Protein AF-A0A1G3A8M6-F1 (afdb_monomer)

Mean predicted aligned error: 3.75 Å

Secondary structure (DSSP, 8-state):
--HHHHHHHHHT-SS--HHHHHHHHHHHHHHHHHHHHTT--EEEEEETTTEEEEEE--HHHHHHHHHHHHHTT--HHHHEEEE---

Radius of gyration: 13.9 Å; Cα contacts (8 Å, |Δi|>4): 85; chains: 1; bounding box: 28×30×36 Å

pLDDT: mean 92.87, std 5.48, range [61.12, 97.94]

Nearest PDB structures (foldseek):
  4j5w-assembly1_B  TM=3.621E-01  e=1.497E+00  Homo sapiens
  6bns-assembly1_A  TM=3.744E-01  e=2.220E+00  Homo sapiens
  6hty-assembly1_A  TM=3.631E-01  e=2.370E+00  Homo sapiens
  8svt-assembly1_A  TM=3.843E-01  e=6.342E+00  Homo sapiens
  6hty-assembly2_B  TM=3.453E-01  e=4.278E+00  Homo sapiens

Solvent-accessible surface area (backbone atoms only — not comparable to full-atom values): 5018 Å² total; per-residue (Å²): 133,56,71,66,64,49,51,57,56,55,74,69,49,91,76,72,48,71,74,53,48,57,52,50,49,53,51,42,54,52,51,31,53,49,35,46,76,69,73,39,60,23,29,35,41,42,37,94,88,88,50,65,49,70,39,69,56,46,74,70,59,50,52,52,52,40,51,52,21,56,79,68,77,39,61,38,78,69,32,53,35,87,36,74,83,128

Sequence (86 aa):
MGIVLWIDSAAGNSSPRKSDQDRLDACLCLLVAWYLAEQKDCLMVGDRQTGYIVVPNGDALRAELETRCCETGREPSQWVRVFQMT

Foldseek 3Di:
DDPVVLVVVLVPDPDDDPVSVVVVVVVQVVVQVVCQVVQHKWKWFAAPPPDTDIGGDDPVVLVVSCVVCVVVVHHSCRGIDIDYDD

Structure (mmCIF, N/CA/C/O backbone):
data_AF-A0A1G3A8M6-F1
#
_entry.id   AF-A0A1G3A8M6-F1
#
loop_
_atom_site.group_PDB
_atom_site.id
_atom_site.type_symbol
_atom_site.label_atom_id
_atom_site.label_alt_id
_atom_site.label_comp_id
_atom_site.label_asym_id
_atom_site.label_entity_id
_atom_site.label_seq_id
_atom_site.pdbx_PDB_ins_code
_atom_site.Cartn_x
_atom_site.Cartn_y
_atom_site.Cartn_z
_atom_site.occupancy
_atom_site.B_iso_or_equiv
_atom_site.auth_seq_id
_atom_site.auth_comp_id
_atom_site.auth_asym_id
_atom_site.auth_atom_id
_atom_site.pdbx_PDB_model_num
ATOM 1 N N . MET A 1 1 ? 5.501 5.473 -23.018 1.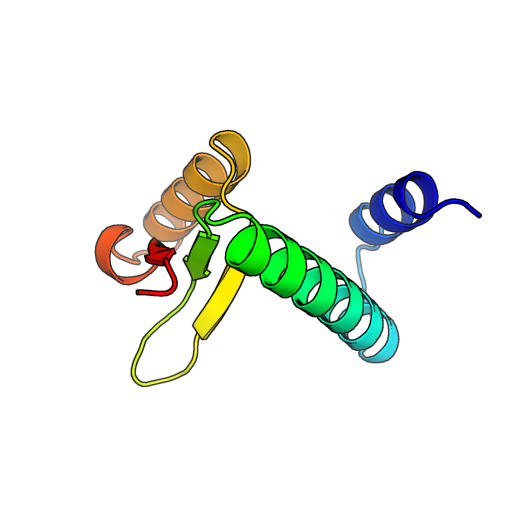00 61.12 1 MET A N 1
ATOM 2 C CA . MET A 1 1 ? 5.257 5.964 -21.646 1.00 61.12 1 MET A CA 1
ATOM 3 C C . MET A 1 1 ? 6.018 5.048 -20.700 1.00 61.12 1 MET A C 1
ATOM 5 O O . MET A 1 1 ? 5.817 3.845 -20.799 1.00 61.12 1 MET A O 1
ATOM 9 N N . GLY A 1 2 ? 6.939 5.562 -19.882 1.00 84.88 2 GLY A N 1
ATOM 10 C CA . GLY A 1 2 ? 7.605 4.747 -18.854 1.00 84.88 2 GLY A CA 1
ATOM 11 C C . GLY A 1 2 ? 6.667 4.452 -17.678 1.00 84.88 2 GLY A C 1
ATOM 12 O O . GLY A 1 2 ? 5.674 5.157 -17.507 1.00 84.88 2 GLY A O 1
ATOM 13 N N . ILE A 1 3 ? 6.984 3.436 -16.868 1.00 83.38 3 ILE A N 1
ATOM 14 C CA . ILE A 1 3 ? 6.133 3.010 -15.743 1.00 83.38 3 ILE A CA 1
ATOM 15 C C . ILE A 1 3 ? 5.928 4.114 -14.695 1.00 83.38 3 ILE A C 1
ATOM 17 O O . ILE A 1 3 ? 4.823 4.266 -14.194 1.00 83.38 3 ILE A O 1
ATOM 21 N N . VAL A 1 4 ? 6.948 4.945 -14.451 1.00 86.50 4 VAL A N 1
ATOM 22 C CA . VAL A 1 4 ? 6.885 6.090 -13.521 1.00 86.50 4 VAL A CA 1
ATOM 23 C C . VAL A 1 4 ? 5.820 7.100 -13.958 1.00 86.50 4 VAL A C 1
ATOM 25 O O . VAL A 1 4 ? 4.880 7.358 -13.220 1.00 86.50 4 VAL A O 1
ATOM 28 N N . LEU A 1 5 ? 5.890 7.574 -15.208 1.00 90.06 5 LEU A N 1
ATOM 29 C CA . LEU A 1 5 ? 4.914 8.524 -15.761 1.00 90.06 5 LEU A CA 1
ATOM 30 C C . LEU A 1 5 ? 3.486 7.964 -15.774 1.00 90.06 5 LEU A C 1
ATOM 32 O O . LEU A 1 5 ? 2.517 8.710 -15.644 1.00 90.06 5 LEU A O 1
ATOM 36 N N . TRP A 1 6 ? 3.345 6.650 -15.970 1.00 90.50 6 TRP A N 1
ATOM 37 C CA . TRP A 1 6 ? 2.042 6.001 -15.896 1.00 90.50 6 TRP A CA 1
ATOM 38 C C . TRP A 1 6 ? 1.498 5.970 -14.460 1.00 90.50 6 TRP A C 1
ATOM 40 O O . TRP A 1 6 ? 0.326 6.288 -14.274 1.00 90.50 6 TRP A O 1
ATOM 50 N N . ILE A 1 7 ? 2.330 5.654 -13.461 1.00 88.44 7 ILE A N 1
ATOM 51 C CA . ILE A 1 7 ? 1.941 5.675 -12.042 1.00 88.44 7 ILE A CA 1
ATOM 52 C C . ILE A 1 7 ? 1.542 7.092 -11.612 1.00 88.44 7 ILE A C 1
ATOM 54 O O . ILE A 1 7 ? 0.483 7.255 -11.010 1.00 88.44 7 ILE A O 1
ATOM 58 N N . ASP A 1 8 ? 2.316 8.115 -11.988 1.00 90.31 8 ASP A N 1
ATOM 59 C CA . ASP A 1 8 ? 1.994 9.516 -11.680 1.00 90.31 8 ASP A CA 1
ATOM 60 C C . ASP A 1 8 ? 0.638 9.922 -12.276 1.00 90.31 8 ASP A C 1
ATOM 62 O O . ASP A 1 8 ? -0.207 10.526 -11.611 1.00 90.31 8 ASP A O 1
ATOM 66 N N . SER A 1 9 ? 0.386 9.530 -13.529 1.00 91.06 9 SER A N 1
ATOM 67 C CA . SER A 1 9 ? -0.904 9.767 -14.178 1.00 91.06 9 SER A CA 1
ATOM 68 C C . SER A 1 9 ? -2.046 8.991 -13.518 1.00 91.06 9 SER A C 1
ATOM 70 O O . SER A 1 9 ? -3.163 9.503 -13.465 1.00 91.06 9 SER A O 1
ATOM 72 N N . ALA A 1 10 ? -1.800 7.764 -13.052 1.00 90.88 10 ALA A N 1
ATOM 73 C CA . ALA A 1 10 ? -2.802 6.949 -12.374 1.00 90.88 10 ALA A CA 1
ATOM 74 C C . ALA A 1 10 ? -3.169 7.538 -11.004 1.00 90.88 10 ALA A C 1
ATOM 76 O O . ALA A 1 10 ? -4.347 7.568 -10.658 1.00 90.88 10 ALA A O 1
ATOM 77 N N . ALA A 1 11 ? -2.191 8.077 -10.268 1.00 89.38 11 ALA A N 1
ATOM 78 C CA . ALA A 1 11 ? -2.405 8.740 -8.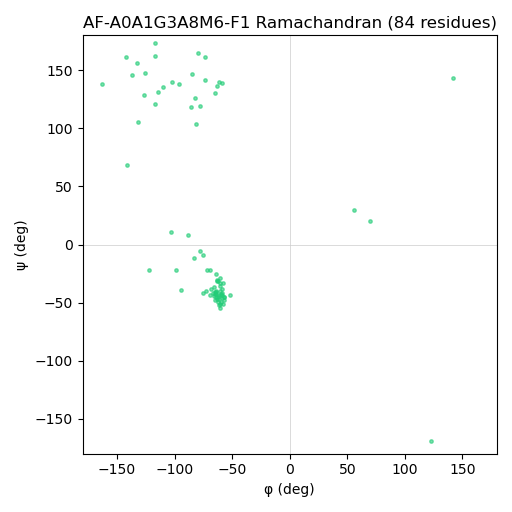981 1.00 89.38 11 ALA A CA 1
ATOM 79 C C . ALA A 1 11 ? -3.290 9.995 -9.095 1.00 89.38 11 ALA A C 1
ATOM 81 O O . ALA A 1 11 ? -4.055 10.299 -8.182 1.00 89.38 11 ALA A O 1
ATOM 82 N N . GLY A 1 12 ? -3.228 10.705 -10.227 1.00 92.38 12 GLY A N 1
ATOM 83 C CA . GLY A 1 12 ? -4.078 11.867 -10.505 1.00 92.38 12 GLY A CA 1
ATOM 84 C C . GLY A 1 12 ? -5.514 11.539 -10.939 1.00 92.38 12 GLY A C 1
ATOM 85 O O . GLY A 1 12 ? -6.316 12.456 -11.120 1.00 92.38 12 GLY A 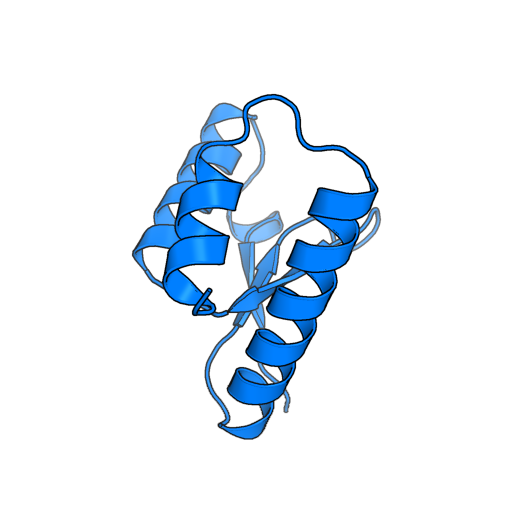O 1
ATOM 86 N N . ASN A 1 13 ? -5.864 10.264 -11.138 1.00 91.25 13 ASN A N 1
ATOM 87 C CA . ASN A 1 13 ? -7.193 9.875 -11.604 1.00 91.25 13 ASN A CA 1
ATOM 88 C C . ASN A 1 13 ? -8.207 9.848 -10.447 1.00 91.25 13 ASN A C 1
ATOM 90 O O . ASN A 1 13 ? -8.253 8.900 -9.667 1.00 91.25 13 ASN A O 1
ATOM 94 N N . SER A 1 14 ? -9.069 10.864 -10.371 1.00 93.06 14 SER A N 1
ATOM 95 C CA . SER A 1 14 ? -10.104 10.988 -9.334 1.00 93.06 14 SER A CA 1
ATOM 96 C C . SER A 1 14 ? -11.315 10.062 -9.521 1.00 93.06 14 SER A C 1
ATOM 98 O O . SER A 1 14 ? -12.158 9.973 -8.630 1.00 93.06 14 SER A O 1
ATOM 100 N N . SER A 1 15 ? -11.428 9.370 -10.660 1.00 94.12 15 SER A N 1
ATOM 101 C CA . SER A 1 15 ? -12.525 8.439 -10.946 1.00 94.12 15 SER A CA 1
ATOM 102 C C . SER A 1 15 ? -12.011 7.196 -11.692 1.00 94.12 15 SER A C 1
ATOM 104 O O . SER A 1 15 ? -12.300 7.007 -12.880 1.00 94.12 15 SER A O 1
ATOM 106 N N . PRO A 1 16 ? -11.208 6.344 -11.022 1.00 93.50 16 PRO A N 1
ATOM 107 C CA . PRO A 1 16 ? -10.610 5.172 -11.647 1.00 93.50 16 PRO A CA 1
ATOM 108 C C . PRO A 1 16 ? -11.680 4.168 -12.071 1.00 93.50 16 PRO A C 1
ATOM 110 O O . PRO A 1 16 ? -12.545 3.770 -11.286 1.00 93.50 16 PRO A O 1
ATOM 113 N N . ARG A 1 17 ? -11.599 3.713 -13.323 1.00 95.75 17 ARG A N 1
ATOM 114 C CA . ARG A 1 17 ? -12.439 2.625 -13.828 1.00 95.75 17 ARG A CA 1
ATOM 115 C C . ARG A 1 17 ? -11.872 1.288 -13.373 1.00 95.75 17 ARG A C 1
ATOM 117 O O . ARG A 1 17 ? -10.700 1.175 -13.024 1.00 95.75 17 ARG A O 1
ATOM 124 N N . LYS A 1 18 ? -12.686 0.237 -13.475 1.00 93.62 18 LYS A N 1
ATOM 125 C CA . LYS A 1 18 ? -12.248 -1.132 -13.175 1.00 93.62 18 LYS A CA 1
ATOM 126 C C . LYS A 1 18 ? -10.967 -1.521 -13.927 1.00 93.62 18 LYS A C 1
ATOM 128 O O . LYS A 1 18 ? -10.042 -2.029 -13.315 1.00 93.62 18 LYS A O 1
ATOM 133 N N . SER A 1 19 ? -10.864 -1.183 -15.213 1.00 94.69 19 SER A N 1
ATOM 134 C CA . SER A 1 19 ? -9.660 -1.455 -16.011 1.00 94.69 19 SER A CA 1
ATOM 135 C C . SER A 1 19 ? -8.407 -0.716 -15.532 1.00 94.69 19 SER A C 1
ATOM 137 O O . SER A 1 19 ? -7.299 -1.157 -15.823 1.00 94.69 19 SER A O 1
ATOM 139 N N . ASP A 1 20 ? -8.563 0.427 -14.860 1.00 93.44 20 ASP A N 1
ATOM 140 C CA . ASP A 1 20 ? -7.436 1.173 -14.295 1.00 93.44 20 ASP A CA 1
ATOM 141 C C . ASP A 1 20 ? -6.932 0.472 -13.027 1.00 93.44 20 ASP A C 1
ATOM 143 O O . ASP A 1 20 ? -5.726 0.298 -12.863 1.00 93.44 20 ASP A O 1
ATOM 147 N N . GLN A 1 21 ? -7.864 -0.005 -12.193 1.00 90.88 21 GLN A N 1
ATOM 148 C CA . GLN A 1 21 ? -7.571 -0.814 -11.006 1.00 90.88 21 GLN A CA 1
ATOM 149 C C . GLN A 1 21 ? -6.896 -2.132 -11.393 1.00 90.88 21 GLN A C 1
ATOM 151 O O . GLN A 1 21 ? -5.807 -2.406 -10.908 1.00 90.88 21 GLN A O 1
ATOM 156 N N . ASP A 1 22 ? -7.448 -2.875 -12.361 1.00 93.44 22 ASP A N 1
ATOM 157 C CA . ASP A 1 22 ? -6.882 -4.159 -12.799 1.00 93.44 22 ASP A CA 1
ATOM 158 C C . ASP A 1 22 ? -5.419 -4.003 -13.305 1.00 93.44 22 ASP A C 1
ATOM 160 O O . ASP A 1 22 ? -4.583 -4.892 -13.131 1.00 93.44 22 ASP A O 1
ATOM 164 N N . ARG A 1 23 ? -5.069 -2.856 -13.916 1.00 92.75 23 ARG A N 1
ATOM 165 C CA . ARG A 1 23 ? -3.687 -2.544 -14.341 1.00 92.75 23 ARG A CA 1
ATOM 166 C C . ARG A 1 23 ? -2.771 -2.216 -13.166 1.00 92.75 23 ARG A C 1
ATOM 168 O O . ARG A 1 23 ? -1.604 -2.609 -13.181 1.00 92.75 23 ARG A O 1
ATOM 175 N N . LEU A 1 24 ? -3.275 -1.475 -12.180 1.00 90.88 24 LEU A N 1
ATOM 176 C CA . LEU A 1 24 ? -2.537 -1.182 -10.955 1.00 90.88 24 LEU A CA 1
ATOM 177 C C . LEU A 1 24 ? -2.284 -2.458 -10.156 1.00 90.88 24 LEU A C 1
ATOM 179 O O . LEU A 1 24 ? -1.151 -2.681 -9.742 1.00 90.88 24 LEU A O 1
ATOM 183 N N . ASP A 1 25 ? -3.283 -3.329 -10.044 1.00 90.44 25 ASP A N 1
ATOM 184 C CA . ASP A 1 25 ? -3.171 -4.624 -9.380 1.00 90.44 25 ASP A CA 1
ATOM 185 C C . ASP A 1 25 ? -2.095 -5.487 -10.043 1.00 90.44 25 ASP A C 1
ATOM 187 O O . ASP A 1 25 ? -1.219 -6.011 -9.362 1.00 90.44 25 ASP A O 1
ATOM 191 N N . ALA A 1 26 ? -2.072 -5.561 -11.379 1.00 92.31 26 ALA A N 1
ATOM 192 C CA . ALA A 1 26 ? -1.026 -6.286 -12.102 1.00 92.31 26 ALA A CA 1
ATOM 193 C C . ALA A 1 26 ? 0.385 -5.725 -11.828 1.00 92.31 26 ALA A C 1
ATOM 195 O O . ALA A 1 26 ? 1.338 -6.490 -11.659 1.00 92.31 26 ALA A O 1
ATOM 196 N N . CYS A 1 27 ? 0.523 -4.397 -11.755 1.00 91.06 27 CYS A N 1
ATOM 197 C CA . CYS A 1 27 ? 1.783 -3.735 -11.412 1.00 91.06 27 CYS A CA 1
ATOM 198 C C . CYS A 1 27 ? 2.215 -4.053 -9.971 1.00 91.06 27 CYS A C 1
ATOM 200 O O . CYS A 1 27 ? 3.358 -4.451 -9.737 1.00 91.06 27 CYS A O 1
ATOM 202 N N . LEU A 1 28 ? 1.291 -3.939 -9.013 1.00 91.25 28 LEU A N 1
ATOM 203 C CA . LEU A 1 28 ? 1.529 -4.257 -7.607 1.00 91.25 28 LEU A CA 1
ATOM 204 C C . LEU A 1 28 ? 1.902 -5.731 -7.423 1.00 91.25 28 LEU A C 1
ATOM 206 O O . LEU A 1 28 ? 2.872 -6.017 -6.728 1.00 91.25 28 LEU A O 1
ATOM 210 N N . CYS A 1 29 ? 1.209 -6.659 -8.088 1.00 93.81 29 CYS A N 1
ATOM 211 C CA . CYS A 1 29 ? 1.531 -8.085 -8.047 1.00 93.81 29 CYS A CA 1
ATOM 212 C C . CYS A 1 29 ? 2.968 -8.364 -8.503 1.00 93.81 29 CYS A C 1
ATOM 214 O O . CYS A 1 29 ? 3.681 -9.113 -7.836 1.00 93.81 29 CYS A O 1
ATOM 216 N N . LEU A 1 30 ? 3.414 -7.747 -9.604 1.00 93.44 30 LEU A N 1
ATOM 217 C CA . LEU A 1 30 ? 4.789 -7.901 -10.086 1.00 93.44 30 LEU A CA 1
ATOM 218 C C . LEU A 1 30 ? 5.809 -7.330 -9.089 1.00 93.44 30 LEU A C 1
ATOM 220 O O . LEU A 1 30 ? 6.811 -7.982 -8.801 1.00 93.44 30 LEU A O 1
ATOM 224 N N . LEU A 1 31 ? 5.555 -6.135 -8.549 1.00 92.56 31 LEU A N 1
ATOM 225 C CA . LEU A 1 31 ? 6.450 -5.490 -7.583 1.00 92.56 31 LEU A CA 1
ATOM 226 C C . LEU A 1 31 ? 6.565 -6.286 -6.282 1.00 92.56 31 LEU A C 1
ATOM 228 O O . LEU A 1 31 ? 7.666 -6.468 -5.772 1.00 92.56 31 LEU A O 1
ATOM 232 N N . VAL A 1 32 ? 5.448 -6.798 -5.766 1.00 95.56 32 VAL A N 1
ATOM 233 C CA . VAL A 1 32 ? 5.430 -7.652 -4.573 1.00 95.56 32 VAL A CA 1
ATOM 234 C C . VAL A 1 32 ? 6.194 -8.945 -4.832 1.00 95.56 32 VAL A C 1
ATOM 236 O O . VAL A 1 32 ? 7.039 -9.315 -4.023 1.00 95.56 32 VAL A O 1
ATOM 239 N N . ALA A 1 33 ? 5.957 -9.608 -5.968 1.00 94.38 33 ALA A N 1
ATOM 240 C CA . ALA A 1 33 ? 6.690 -10.821 -6.326 1.00 94.38 33 ALA A CA 1
ATOM 241 C C . ALA A 1 33 ? 8.205 -10.570 -6.403 1.00 94.38 33 ALA A C 1
ATOM 243 O O . ALA A 1 33 ? 8.983 -11.375 -5.895 1.00 94.38 33 ALA A O 1
ATOM 244 N N . TRP A 1 34 ? 8.621 -9.434 -6.974 1.00 94.81 34 TRP A N 1
ATOM 245 C CA . TRP A 1 34 ? 10.024 -9.020 -6.996 1.00 94.81 34 TRP A CA 1
ATOM 246 C C . TRP A 1 34 ? 10.570 -8.822 -5.579 1.00 94.81 34 TRP A C 1
ATOM 248 O O . TRP A 1 34 ? 11.600 -9.396 -5.236 1.00 94.81 34 TRP A O 1
ATOM 258 N N . TYR A 1 35 ? 9.892 -8.030 -4.744 1.00 95.62 35 TYR A N 1
ATOM 259 C CA . TYR A 1 35 ? 10.343 -7.747 -3.378 1.00 95.62 35 TYR A CA 1
ATOM 260 C C . TYR A 1 35 ? 10.521 -9.030 -2.570 1.00 95.62 35 TYR A C 1
ATOM 262 O O . TYR A 1 35 ? 11.556 -9.213 -1.933 1.00 95.62 35 TYR A O 1
ATOM 270 N N . LEU A 1 36 ? 9.555 -9.945 -2.655 1.00 94.44 36 LEU A N 1
ATOM 271 C CA . LEU A 1 36 ? 9.624 -11.233 -1.972 1.00 94.44 36 LEU A CA 1
ATOM 272 C C . LEU A 1 36 ? 10.777 -12.099 -2.495 1.00 94.44 36 LEU A C 1
ATOM 274 O O . LEU A 1 36 ? 11.480 -12.709 -1.693 1.00 94.44 36 LEU A O 1
ATOM 278 N N . ALA A 1 37 ? 11.027 -12.113 -3.809 1.00 94.94 37 ALA A N 1
ATOM 279 C CA . ALA A 1 37 ? 12.171 -12.821 -4.389 1.00 94.94 37 ALA A CA 1
ATOM 280 C C . ALA A 1 37 ? 13.525 -12.258 -3.910 1.00 94.94 37 ALA A C 1
ATOM 282 O O . ALA A 1 37 ? 14.491 -13.006 -3.773 1.00 94.94 37 ALA A O 1
ATOM 283 N N . GLU A 1 38 ? 13.589 -10.959 -3.610 1.00 95.44 38 GLU A N 1
ATOM 284 C CA . GLU A 1 38 ? 14.759 -10.294 -3.021 1.00 95.44 38 GLU A CA 1
ATOM 285 C C . GLU A 1 38 ? 14.778 -10.310 -1.482 1.00 95.44 38 GLU A C 1
ATOM 287 O O . GLU A 1 38 ? 15.622 -9.645 -0.882 1.00 95.44 38 GLU A O 1
ATOM 292 N N . GLN A 1 39 ? 13.868 -11.047 -0.831 1.00 94.62 39 GLN A N 1
ATOM 293 C CA . GLN A 1 39 ? 13.729 -11.105 0.633 1.00 94.62 39 GLN A CA 1
ATOM 294 C C . GLN A 1 39 ? 13.519 -9.725 1.284 1.00 94.62 39 GLN A C 1
ATOM 296 O O . GLN A 1 39 ? 13.912 -9.487 2.425 1.00 94.62 39 GLN A O 1
ATOM 301 N N . LYS A 1 40 ? 12.896 -8.796 0.554 1.00 94.94 40 LYS A N 1
ATOM 302 C CA . LYS A 1 40 ? 12.490 -7.490 1.072 1.00 94.94 40 LYS A CA 1
ATOM 303 C C . LYS A 1 40 ? 11.132 -7.584 1.750 1.00 94.94 40 LYS A C 1
ATOM 305 O O . LYS A 1 40 ? 10.234 -8.295 1.295 1.00 94.94 40 LYS A O 1
ATOM 310 N N . ASP A 1 41 ? 10.964 -6.780 2.792 1.00 95.38 41 ASP A N 1
ATOM 311 C CA . ASP A 1 41 ? 9.698 -6.673 3.505 1.00 95.38 41 ASP A CA 1
ATOM 312 C C . ASP A 1 41 ? 8.581 -6.165 2.592 1.00 95.38 41 ASP A C 1
ATOM 314 O O . ASP A 1 41 ? 8.742 -5.227 1.805 1.00 95.38 41 ASP A O 1
ATOM 318 N N . CYS A 1 42 ? 7.408 -6.758 2.761 1.00 96.94 42 CYS A N 1
ATOM 319 C CA . CYS A 1 42 ? 6.146 -6.265 2.236 1.00 96.94 42 CYS A CA 1
ATOM 320 C C . CYS A 1 42 ? 5.202 -5.921 3.397 1.00 96.94 42 CYS A C 1
ATOM 322 O O . CYS A 1 42 ? 5.489 -6.187 4.567 1.00 96.94 42 CYS A O 1
ATOM 324 N N . LEU A 1 43 ? 4.056 -5.329 3.077 1.00 97.00 43 LEU A N 1
ATOM 325 C CA . LEU A 1 43 ? 2.963 -5.089 4.011 1.00 97.00 43 LEU A CA 1
ATOM 326 C C . LEU A 1 43 ? 1.751 -5.919 3.609 1.00 97.00 43 LEU A C 1
ATOM 328 O O . LEU A 1 43 ? 1.327 -5.868 2.460 1.00 97.00 43 LEU A O 1
ATOM 332 N N . MET A 1 44 ? 1.159 -6.627 4.563 1.00 96.25 44 MET A N 1
ATOM 333 C CA . MET A 1 44 ? -0.207 -7.129 4.466 1.00 96.25 44 MET A CA 1
ATOM 334 C C . MET A 1 44 ? -1.156 -6.026 4.934 1.00 96.25 44 MET A C 1
ATOM 336 O O . MET A 1 44 ? -1.106 -5.630 6.102 1.00 96.25 44 MET A O 1
ATOM 340 N N . VAL A 1 45 ? -2.027 -5.573 4.034 1.00 96.31 45 VAL A N 1
ATOM 341 C CA . VAL A 1 45 ? -2.975 -4.479 4.265 1.00 96.31 45 VAL A CA 1
ATOM 342 C C . VAL A 1 45 ? -4.401 -5.000 4.145 1.00 96.31 45 VAL A C 1
ATOM 344 O O . VAL A 1 45 ? -4.785 -5.517 3.098 1.00 96.31 45 VAL A O 1
ATOM 347 N N . GLY A 1 46 ? -5.189 -4.864 5.208 1.00 95.38 46 GLY A N 1
ATOM 348 C CA . GLY A 1 46 ? -6.568 -5.344 5.269 1.00 95.38 46 GLY A CA 1
ATOM 349 C C . GLY A 1 46 ? -6.818 -6.316 6.416 1.00 95.38 46 GLY A C 1
ATOM 350 O O . GLY A 1 46 ? -5.986 -6.507 7.307 1.00 95.38 46 GLY A O 1
ATOM 351 N N . ASP A 1 47 ? -7.979 -6.954 6.376 1.00 93.06 47 ASP A N 1
ATOM 352 C CA . ASP A 1 47 ? -8.417 -7.892 7.398 1.00 93.06 47 ASP A CA 1
ATOM 353 C C . ASP A 1 47 ? -8.246 -9.344 6.926 1.00 93.06 47 ASP A C 1
ATOM 355 O O . ASP A 1 47 ? -8.497 -9.705 5.777 1.00 93.06 47 ASP A O 1
ATOM 359 N N . ARG A 1 48 ? -7.806 -10.220 7.830 1.00 88.88 48 ARG A N 1
ATOM 360 C CA . ARG A 1 48 ? -7.476 -11.609 7.472 1.00 88.88 48 ARG A CA 1
ATOM 361 C C . ARG A 1 48 ? -8.704 -12.461 7.158 1.00 88.88 48 ARG A C 1
ATOM 363 O O . ARG A 1 48 ? -8.544 -13.496 6.518 1.00 88.88 48 ARG A O 1
ATOM 370 N N . GLN A 1 49 ? -9.886 -12.075 7.637 1.00 91.38 49 GLN A N 1
ATOM 371 C CA . GLN A 1 49 ? -11.116 -12.850 7.463 1.00 91.38 49 GLN A CA 1
ATOM 372 C C . GLN A 1 49 ? -11.912 -12.384 6.246 1.00 91.38 49 GLN A C 1
ATOM 374 O O . GLN A 1 49 ? -12.481 -13.201 5.529 1.00 91.38 49 GLN A O 1
ATOM 379 N N . THR A 1 50 ? -11.951 -11.075 6.018 1.00 92.31 50 THR A N 1
ATOM 380 C CA . THR A 1 50 ? -12.784 -10.434 4.994 1.00 92.31 50 THR A CA 1
ATOM 381 C C . THR A 1 50 ? -12.017 -10.102 3.719 1.00 92.31 50 THR A C 1
ATOM 383 O O . THR A 1 50 ? -12.630 -10.003 2.658 1.00 92.31 50 THR A O 1
ATOM 386 N N . GLY A 1 51 ? -10.690 -9.985 3.791 1.00 92.88 51 GLY A N 1
ATOM 387 C CA . GLY A 1 51 ? -9.834 -9.776 2.630 1.00 92.88 51 GLY A CA 1
ATOM 388 C C . GLY A 1 51 ? -8.685 -8.812 2.906 1.00 92.88 51 GLY A C 1
ATOM 389 O O . GLY A 1 51 ? -8.825 -7.807 3.607 1.00 92.88 51 GLY A O 1
ATOM 390 N N . TYR A 1 52 ? -7.539 -9.117 2.304 1.00 94.19 52 TYR A N 1
ATOM 391 C CA . TYR A 1 52 ? -6.333 -8.305 2.376 1.00 94.19 52 TYR A CA 1
ATOM 392 C C . TYR A 1 52 ? -5.604 -8.309 1.032 1.00 94.19 52 TYR A C 1
ATOM 394 O O . TYR A 1 52 ? -5.797 -9.203 0.206 1.00 94.19 52 TYR A O 1
ATOM 402 N N . ILE A 1 53 ? -4.725 -7.328 0.851 1.00 93.75 53 ILE A N 1
ATOM 403 C CA . ILE A 1 53 ? -3.725 -7.294 -0.216 1.00 93.75 53 ILE A CA 1
ATOM 404 C C . ILE A 1 53 ? -2.322 -7.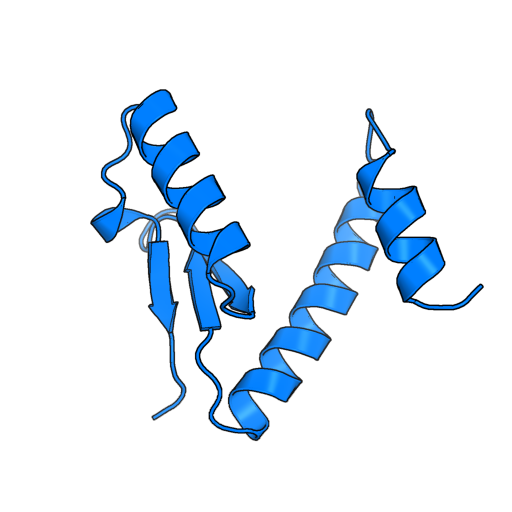305 0.391 1.00 93.75 53 ILE A C 1
ATOM 406 O O . ILE A 1 53 ? -2.139 -7.009 1.575 1.00 93.75 53 ILE A O 1
ATOM 410 N N . VAL A 1 54 ? -1.326 -7.638 -0.425 1.00 94.19 54 VAL A N 1
ATOM 411 C CA . VAL A 1 54 ? 0.086 -7.446 -0.087 1.00 94.19 54 VAL A CA 1
ATOM 412 C C . VAL A 1 54 ? 0.631 -6.334 -0.974 1.00 94.19 54 VAL A C 1
ATOM 414 O O . VAL A 1 54 ? 0.332 -6.305 -2.164 1.00 94.19 54 VAL A O 1
ATOM 417 N N . VAL A 1 55 ? 1.401 -5.414 -0.398 1.00 94.94 55 VAL A N 1
ATOM 418 C CA . VAL A 1 55 ? 2.038 -4.293 -1.106 1.00 94.94 55 VAL A CA 1
ATOM 419 C C . VAL A 1 55 ? 3.513 -4.182 -0.706 1.00 94.94 55 VAL A C 1
ATOM 421 O O . VAL A 1 55 ? 3.874 -4.645 0.378 1.00 94.94 55 VAL A O 1
ATOM 424 N N . PRO A 1 56 ? 4.386 -3.579 -1.531 1.00 94.62 56 PRO A N 1
ATOM 425 C CA . PRO A 1 56 ? 5.778 -3.344 -1.150 1.00 94.62 56 PRO A CA 1
ATOM 426 C C . PRO A 1 56 ? 5.870 -2.482 0.118 1.00 94.62 56 PRO A C 1
ATOM 428 O O . PRO A 1 56 ? 5.113 -1.521 0.262 1.00 94.62 56 PRO A O 1
ATOM 431 N N . ASN A 1 57 ? 6.783 -2.802 1.041 1.00 94.69 57 ASN A N 1
ATOM 432 C CA . ASN A 1 57 ? 6.968 -1.982 2.239 1.00 94.69 57 ASN A CA 1
ATOM 433 C C . ASN A 1 57 ? 7.692 -0.669 1.904 1.00 94.69 57 ASN A C 1
ATOM 435 O O . ASN A 1 57 ? 8.636 -0.643 1.113 1.00 94.69 57 ASN A O 1
ATOM 439 N N . GLY A 1 58 ? 7.264 0.412 2.551 1.00 93.50 58 GLY A N 1
ATOM 440 C CA . GLY A 1 58 ? 7.912 1.717 2.511 1.00 93.50 58 GLY A CA 1
ATOM 441 C C . GLY A 1 58 ? 7.417 2.587 3.661 1.00 93.50 58 GLY A C 1
ATOM 442 O O . GLY A 1 58 ? 6.221 2.600 3.948 1.00 93.50 58 GLY A O 1
ATOM 443 N N . ASP A 1 59 ? 8.322 3.320 4.309 1.00 94.44 59 ASP A N 1
ATOM 444 C CA . ASP A 1 59 ? 8.023 4.048 5.552 1.00 94.44 59 ASP A CA 1
ATOM 445 C C . ASP A 1 59 ? 6.891 5.069 5.382 1.00 94.44 59 ASP A C 1
ATOM 447 O O . ASP A 1 59 ? 5.969 5.127 6.194 1.00 94.44 59 ASP A O 1
ATOM 451 N N . ALA A 1 60 ? 6.909 5.824 4.278 1.00 95.25 60 ALA A N 1
ATOM 452 C CA . ALA A 1 60 ? 5.859 6.792 3.965 1.00 95.25 60 ALA A CA 1
ATOM 453 C C . ALA A 1 60 ? 4.499 6.119 3.713 1.00 95.25 60 ALA A C 1
ATOM 455 O O . ALA A 1 60 ? 3.473 6.603 4.186 1.00 95.25 60 ALA A O 1
ATOM 456 N N . LEU A 1 61 ? 4.488 4.980 3.008 1.00 93.38 61 LEU A N 1
ATOM 457 C CA . LEU A 1 61 ? 3.266 4.216 2.752 1.00 93.38 61 LEU A CA 1
ATOM 458 C C . LEU A 1 61 ? 2.693 3.650 4.055 1.00 93.38 61 LEU A C 1
ATOM 460 O O . LEU A 1 61 ? 1.491 3.740 4.288 1.00 93.38 61 LEU A O 1
ATOM 464 N N . ARG A 1 62 ? 3.547 3.089 4.915 1.00 96.38 62 ARG A N 1
ATOM 465 C CA . ARG A 1 62 ? 3.148 2.589 6.231 1.00 96.38 62 ARG A CA 1
ATOM 466 C C . ARG A 1 62 ? 2.511 3.695 7.067 1.00 96.38 62 ARG A C 1
ATOM 468 O O . ARG A 1 62 ? 1.405 3.499 7.558 1.00 96.38 62 ARG A O 1
ATOM 475 N N . ALA A 1 63 ? 3.174 4.844 7.188 1.00 96.94 63 ALA A N 1
ATOM 476 C CA . ALA A 1 63 ? 2.673 5.969 7.974 1.00 96.94 63 ALA A CA 1
ATOM 477 C C . ALA A 1 63 ? 1.305 6.466 7.468 1.00 96.94 63 ALA A C 1
ATOM 479 O O . ALA A 1 63 ? 0.398 6.702 8.268 1.00 96.94 63 ALA A O 1
ATOM 480 N N . GLU A 1 64 ? 1.128 6.560 6.146 1.00 96.56 64 GLU A N 1
ATOM 481 C CA . GLU A 1 64 ? -0.152 6.918 5.521 1.00 96.56 64 GLU A CA 1
ATOM 482 C C . GLU A 1 64 ? -1.253 5.898 5.855 1.00 96.56 64 GLU A C 1
ATOM 484 O O . GLU A 1 64 ? -2.356 6.270 6.258 1.00 96.56 64 GLU A O 1
ATOM 489 N N . LEU A 1 65 ? -0.967 4.599 5.730 1.00 96.56 65 LEU A N 1
ATOM 490 C CA . LEU A 1 65 ? -1.945 3.546 6.016 1.00 96.56 65 LEU A CA 1
ATOM 491 C C . LEU A 1 65 ? -2.324 3.491 7.501 1.00 96.56 65 LEU A C 1
ATOM 493 O O . LEU A 1 65 ? -3.503 3.336 7.820 1.00 96.56 65 LEU A O 1
ATOM 497 N N . GLU A 1 66 ? -1.355 3.634 8.405 1.00 96.81 66 GLU A N 1
ATOM 498 C CA . GLU A 1 66 ? -1.596 3.675 9.852 1.00 96.81 66 GLU A CA 1
ATOM 499 C C . GLU A 1 66 ? -2.432 4.907 10.238 1.00 96.81 66 GLU A C 1
ATOM 501 O O . GLU A 1 66 ? -3.391 4.783 11.003 1.00 96.81 66 GLU A O 1
ATOM 506 N N . THR A 1 67 ? -2.156 6.067 9.629 1.00 97.94 67 THR A N 1
ATOM 507 C CA . THR A 1 67 ? -2.959 7.291 9.803 1.00 97.94 67 THR A CA 1
ATOM 508 C C . THR A 1 67 ? -4.406 7.064 9.367 1.00 97.94 67 THR A C 1
ATOM 510 O O . THR A 1 67 ? -5.331 7.298 10.147 1.00 97.94 67 THR A O 1
ATOM 513 N N . ARG A 1 68 ? -4.623 6.500 8.172 1.00 96.50 68 ARG A N 1
ATOM 514 C CA . ARG A 1 68 ? -5.971 6.178 7.671 1.00 96.50 68 ARG A CA 1
ATOM 515 C C . ARG A 1 68 ? -6.699 5.134 8.511 1.00 96.50 68 ARG A C 1
ATOM 517 O O . ARG A 1 68 ? -7.929 5.166 8.603 1.00 96.50 68 ARG A O 1
ATOM 524 N N . CYS A 1 69 ? -5.979 4.191 9.119 1.00 97.06 69 CYS A N 1
ATOM 525 C CA . CYS A 1 69 ? -6.588 3.252 10.058 1.00 97.06 69 CYS A CA 1
ATOM 526 C C . CYS A 1 69 ? -7.188 4.018 11.243 1.00 97.06 69 CYS A C 1
ATOM 528 O O . CYS A 1 69 ? -8.387 3.889 11.495 1.00 97.06 69 CYS A O 1
ATOM 530 N N . CYS A 1 70 ? -6.408 4.899 11.874 1.00 96.62 70 CYS A N 1
ATOM 531 C CA . CYS A 1 70 ? -6.872 5.738 12.979 1.00 96.62 70 CYS A CA 1
ATOM 532 C C . CYS A 1 70 ? -8.078 6.611 12.592 1.00 96.62 70 CYS A C 1
ATOM 534 O O . CYS A 1 70 ? -9.083 6.614 13.303 1.00 96.62 70 CYS A O 1
ATOM 536 N N . GLU A 1 71 ? -8.024 7.294 11.444 1.00 97.69 71 GLU A N 1
ATOM 537 C CA . GLU A 1 71 ? -9.115 8.153 10.947 1.00 97.69 71 GLU A CA 1
ATOM 538 C C . GLU A 1 71 ? -10.425 7.396 10.711 1.00 97.69 71 GLU A C 1
ATOM 540 O O . GLU A 1 71 ? -11.514 7.958 10.820 1.00 97.69 71 GLU A O 1
ATOM 545 N N . THR A 1 72 ? -10.327 6.106 10.395 1.00 95.50 72 THR A N 1
ATOM 546 C CA . THR A 1 72 ? -11.483 5.261 10.095 1.00 95.50 72 THR A CA 1
ATOM 547 C C . THR A 1 72 ? -11.876 4.326 11.242 1.00 95.50 72 THR A C 1
ATOM 549 O O . THR A 1 72 ? -12.705 3.436 11.042 1.00 95.50 72 THR A O 1
ATOM 552 N N . GLY A 1 73 ? -11.308 4.519 12.439 1.00 95.62 73 GLY A N 1
ATOM 553 C CA . GLY A 1 73 ? -11.608 3.716 13.631 1.00 95.62 73 GLY A CA 1
ATOM 554 C C . GLY A 1 73 ? -11.089 2.275 13.569 1.00 95.62 73 GLY A C 1
ATOM 555 O O . GLY A 1 73 ? -11.598 1.405 14.274 1.00 95.62 73 GLY A O 1
ATOM 556 N N . ARG A 1 74 ? -10.104 2.006 12.708 1.00 95.06 74 ARG A N 1
ATOM 557 C CA . ARG A 1 74 ? -9.433 0.711 12.564 1.00 95.06 74 ARG A CA 1
ATOM 558 C C . ARG A 1 74 ? -8.143 0.706 13.371 1.00 95.06 74 ARG A C 1
ATOM 560 O O . ARG A 1 74 ? -7.389 1.673 13.359 1.00 95.06 74 ARG A O 1
ATOM 567 N N . GLU A 1 75 ? -7.872 -0.399 14.051 1.00 94.88 75 GLU A N 1
ATOM 568 C CA . GLU A 1 75 ? -6.644 -0.559 14.825 1.00 94.88 75 GLU A CA 1
ATOM 569 C C . GLU A 1 75 ? -5.471 -0.874 13.868 1.00 94.88 75 GLU A C 1
ATOM 571 O O . GLU A 1 75 ? -5.545 -1.866 13.137 1.00 94.88 75 GLU A O 1
ATOM 576 N N . PRO A 1 76 ? -4.412 -0.040 13.801 1.00 96.00 76 PRO A N 1
ATOM 577 C CA . PRO A 1 76 ? -3.382 -0.192 12.776 1.00 96.00 76 PRO A CA 1
ATOM 578 C C . PRO A 1 76 ? -2.670 -1.549 12.789 1.00 96.00 76 PRO A C 1
ATOM 580 O O . PRO A 1 76 ? -2.431 -2.102 11.717 1.00 96.00 76 PRO A O 1
ATOM 583 N N . SER A 1 77 ? -2.386 -2.148 13.953 1.00 94.44 77 SER A N 1
ATOM 584 C CA . SER A 1 77 ? -1.688 -3.445 14.000 1.00 94.44 77 SER A CA 1
ATOM 585 C C . SER A 1 77 ? -2.546 -4.617 13.484 1.00 94.44 77 SER A C 1
ATOM 587 O O . SER A 1 77 ? -2.026 -5.625 12.991 1.00 94.44 77 SER A O 1
ATOM 589 N N . GLN A 1 78 ? -3.872 -4.466 13.492 1.00 94.19 78 GLN A N 1
ATOM 590 C CA . GLN A 1 78 ? -4.8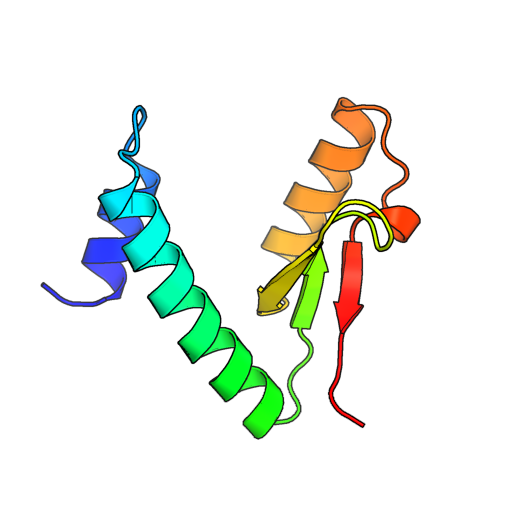42 -5.374 12.884 1.00 94.19 78 GLN A CA 1
ATOM 591 C C . GLN A 1 78 ? -5.056 -5.147 11.385 1.00 94.19 78 GLN A C 1
ATOM 593 O O . GLN A 1 7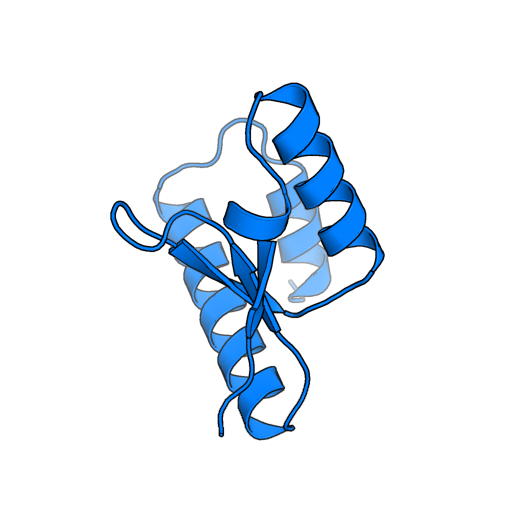8 ? -5.651 -6.012 10.738 1.00 94.19 78 GLN A O 1
ATOM 598 N N . TRP A 1 79 ? -4.569 -4.051 10.810 1.00 96.38 79 TRP A N 1
ATOM 599 C CA . TRP A 1 79 ? -4.820 -3.718 9.405 1.00 96.38 79 TRP A CA 1
ATOM 600 C C . TRP A 1 79 ? -3.555 -3.553 8.570 1.00 96.38 79 TRP A C 1
ATOM 602 O O . TRP A 1 79 ? -3.632 -3.735 7.360 1.00 96.38 79 TRP A O 1
ATOM 612 N N . VAL A 1 80 ? -2.404 -3.274 9.183 1.00 97.19 80 VAL A N 1
ATOM 613 C CA . VAL A 1 80 ? -1.113 -3.060 8.517 1.00 97.19 80 VAL A CA 1
ATOM 614 C C . VAL A 1 80 ? -0.048 -3.893 9.230 1.00 97.19 80 VAL A C 1
ATOM 616 O O . VAL A 1 80 ? 0.398 -3.571 10.329 1.00 97.19 80 VAL A O 1
ATOM 619 N N . ARG A 1 81 ? 0.377 -4.997 8.610 1.00 96.19 81 ARG A N 1
ATOM 620 C CA . ARG A 1 81 ? 1.352 -5.941 9.186 1.00 96.19 81 ARG A CA 1
ATOM 621 C C . ARG A 1 81 ? 2.525 -6.151 8.247 1.00 96.19 81 ARG A C 1
ATOM 623 O O . ARG A 1 81 ? 2.336 -6.156 7.038 1.00 96.19 81 ARG A O 1
ATOM 630 N N . VAL A 1 82 ? 3.719 -6.384 8.791 1.00 95.44 82 VAL A N 1
ATOM 631 C CA . VAL A 1 82 ? 4.850 -6.859 7.978 1.00 95.44 82 VAL A CA 1
ATOM 632 C C . VAL A 1 82 ? 4.509 -8.234 7.400 1.00 95.44 82 VAL A C 1
ATOM 634 O O . VAL A 1 82 ? 3.958 -9.089 8.094 1.00 95.44 82 VAL A O 1
ATOM 637 N N . PHE A 1 83 ? 4.826 -8.426 6.124 1.00 94.62 83 PHE A N 1
ATOM 638 C CA . PHE A 1 83 ? 4.694 -9.684 5.407 1.00 94.62 83 PHE A CA 1
ATOM 639 C C . PHE A 1 83 ? 6.031 -10.047 4.761 1.00 94.62 83 PHE A C 1
ATOM 641 O O . PHE A 1 83 ? 6.619 -9.241 4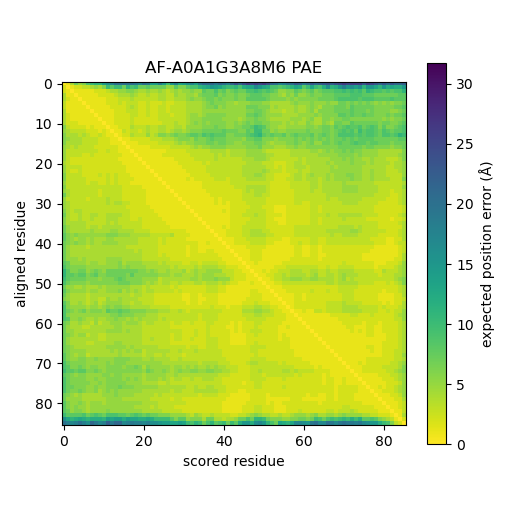.041 1.00 94.62 83 PHE A O 1
ATOM 648 N N . GLN A 1 84 ? 6.485 -11.270 5.011 1.00 90.12 84 GLN A N 1
ATOM 649 C CA . GLN A 1 84 ? 7.727 -11.837 4.492 1.00 90.12 84 GLN A CA 1
ATOM 650 C C . GLN A 1 84 ? 7.448 -13.274 4.036 1.00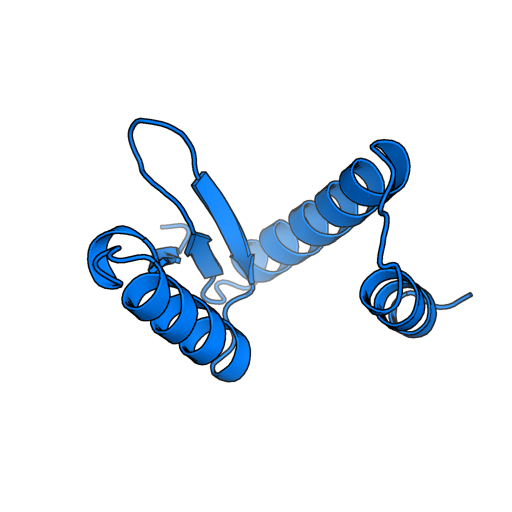 90.12 84 GLN A C 1
ATOM 652 O O . GLN A 1 84 ? 6.620 -13.96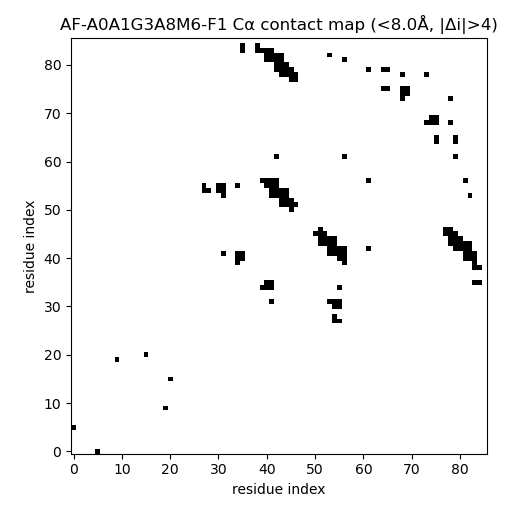3 4.642 1.00 90.12 84 GLN A O 1
ATOM 657 N N . MET A 1 85 ? 8.125 -13.732 2.980 1.00 81.56 85 MET A N 1
ATOM 658 C CA . MET A 1 85 ? 8.163 -15.159 2.650 1.00 81.56 85 MET A CA 1
ATOM 659 C C . MET A 1 85 ? 9.229 -15.830 3.518 1.00 81.56 85 MET A C 1
ATOM 661 O O . MET A 1 85 ? 10.356 -15.346 3.592 1.00 81.56 85 MET A O 1
ATOM 665 N N . THR A 1 86 ? 8.819 -16.883 4.225 1.00 65.62 86 THR A N 1
ATOM 666 C CA . THR A 1 86 ? 9.686 -17.720 5.071 1.00 65.62 86 THR A CA 1
ATOM 667 C C . THR A 1 86 ? 10.413 -18.763 4.243 1.00 65.62 86 THR A C 1
ATOM 669 O O . THR A 1 86 ? 9.854 -19.172 3.199 1.00 65.62 86 THR A O 1
#